Protein AF-A0A2I6ECN7-F1 (afdb_monomer)

Structure (mmCIF, N/CA/C/O backbone):
data_AF-A0A2I6ECN7-F1
#
_entry.id   AF-A0A2I6ECN7-F1
#
loop_
_atom_site.group_PDB
_atom_site.id
_atom_site.type_symbol
_atom_site.label_atom_id
_atom_site.label_alt_id
_atom_site.label_comp_id
_atom_site.label_asym_id
_atom_site.label_entity_id
_atom_site.label_seq_id
_atom_site.pdbx_PDB_ins_code
_atom_site.Cartn_x
_atom_site.Cartn_y
_atom_site.Cartn_z
_atom_site.occupancy
_atom_site.B_iso_or_equiv
_atom_site.auth_seq_id
_atom_site.auth_comp_id
_atom_site.auth_asym_id
_atom_site.auth_atom_id
_atom_site.pdbx_PDB_model_num
ATOM 1 N N . HIS A 1 1 ? -20.087 12.304 1.789 1.00 71.50 1 HIS A N 1
ATOM 2 C CA . HIS A 1 1 ? -18.824 11.527 1.828 1.00 71.50 1 HIS A CA 1
ATOM 3 C C . HIS A 1 1 ? -19.146 10.037 1.977 1.00 71.50 1 HIS A C 1
ATOM 5 O O . HIS A 1 1 ? -20.050 9.739 2.745 1.00 71.50 1 HIS A O 1
ATOM 11 N N . VAL A 1 2 ? -18.465 9.125 1.257 1.00 88.31 2 VAL A N 1
ATOM 12 C CA . VAL A 1 2 ? -18.780 7.669 1.246 1.00 88.31 2 VAL A CA 1
ATOM 13 C C . VAL A 1 2 ? -17.838 6.856 2.149 1.00 88.31 2 VAL A C 1
ATOM 15 O O . VAL A 1 2 ? -18.279 6.264 3.130 1.00 88.31 2 VAL A O 1
ATOM 18 N N . SER A 1 3 ? -16.530 6.844 1.857 1.00 83.62 3 SER A N 1
ATOM 19 C CA . SER A 1 3 ? -15.551 5.992 2.556 1.00 83.62 3 SER A CA 1
ATOM 20 C C . SER A 1 3 ? -14.578 6.744 3.474 1.00 83.62 3 SER A C 1
ATOM 22 O O . SER A 1 3 ? -13.804 6.111 4.180 1.00 83.62 3 SER A O 1
ATOM 24 N N . GLY A 1 4 ? -14.581 8.077 3.487 1.00 87.12 4 GLY A N 1
ATOM 25 C CA . GLY A 1 4 ? -13.562 8.864 4.199 1.00 87.12 4 GLY A CA 1
ATOM 26 C C . GLY A 1 4 ? -12.224 8.969 3.458 1.00 87.12 4 GLY A C 1
ATOM 27 O O . GLY A 1 4 ? -11.342 9.672 3.924 1.00 87.12 4 GLY A O 1
ATOM 28 N N . GLY A 1 5 ? -12.082 8.321 2.294 1.00 91.31 5 GLY A N 1
ATOM 29 C CA . GLY A 1 5 ? -10.982 8.597 1.366 1.00 91.31 5 GLY A CA 1
ATOM 30 C C . GLY A 1 5 ? -9.592 8.193 1.860 1.00 91.31 5 GLY A C 1
ATOM 31 O O . GLY A 1 5 ? -8.632 8.852 1.496 1.00 91.31 5 GLY A O 1
ATOM 32 N N . HIS A 1 6 ? -9.465 7.125 2.661 1.00 95.06 6 HIS A N 1
ATOM 33 C CA . HIS A 1 6 ? -8.163 6.735 3.221 1.00 95.06 6 HIS A CA 1
ATOM 34 C C . HIS A 1 6 ? -7.141 6.350 2.139 1.00 95.06 6 HIS A C 1
ATOM 36 O O . HIS A 1 6 ? -6.003 6.786 2.213 1.00 95.06 6 HIS A O 1
ATOM 42 N N . VAL A 1 7 ? -7.537 5.499 1.175 1.00 94.75 7 VAL A N 1
ATOM 43 C CA . VAL A 1 7 ? -6.740 5.023 0.009 1.00 94.75 7 VAL A CA 1
ATOM 44 C C . VAL A 1 7 ? -5.317 4.525 0.359 1.00 94.75 7 VAL A C 1
ATOM 46 O O . VAL A 1 7 ? -4.479 4.319 -0.508 1.00 94.75 7 VAL A O 1
ATOM 49 N N . ASN A 1 8 ? -5.046 4.285 1.642 1.00 95.25 8 ASN A N 1
ATOM 50 C CA . ASN A 1 8 ? -3.743 3.938 2.181 1.00 95.25 8 ASN A CA 1
ATOM 51 C C . ASN A 1 8 ? -3.937 3.052 3.433 1.00 95.25 8 ASN A C 1
ATOM 53 O O . ASN A 1 8 ? -4.639 3.459 4.377 1.00 95.25 8 ASN A O 1
ATOM 57 N N . PRO A 1 9 ? -3.323 1.854 3.469 1.00 95.00 9 PRO A N 1
ATOM 58 C CA . PRO A 1 9 ? -3.391 0.967 4.626 1.00 95.00 9 PRO A CA 1
ATOM 59 C C . PRO A 1 9 ? -2.833 1.577 5.916 1.00 95.00 9 PRO A C 1
ATOM 61 O O . PRO A 1 9 ? -3.428 1.372 6.971 1.00 95.00 9 PRO A O 1
ATOM 64 N N . ALA A 1 10 ? -1.759 2.373 5.852 1.00 94.62 10 ALA A N 1
ATOM 65 C CA . ALA A 1 10 ? -1.165 3.035 7.018 1.00 94.62 10 ALA A CA 1
ATOM 66 C C . ALA A 1 10 ? -2.110 4.089 7.618 1.00 94.62 10 ALA A C 1
ATOM 68 O O . ALA A 1 10 ? -2.329 4.103 8.827 1.00 94.62 10 ALA A O 1
ATOM 69 N N . VAL A 1 11 ? -2.770 4.889 6.772 1.00 95.94 11 VAL A N 1
ATOM 70 C CA . VAL A 1 11 ? -3.819 5.836 7.202 1.00 95.94 11 VAL A CA 1
ATOM 71 C C . VAL A 1 11 ? -4.993 5.095 7.835 1.00 95.94 11 VAL A C 1
ATOM 73 O O . VAL A 1 11 ? -5.497 5.480 8.889 1.00 95.94 11 VAL A O 1
ATOM 76 N N . THR A 1 12 ? -5.403 3.974 7.244 1.00 96.38 12 THR A N 1
ATOM 77 C CA . THR A 1 12 ? -6.482 3.148 7.804 1.00 96.38 12 THR A CA 1
ATOM 78 C C . THR A 1 12 ? -6.096 2.543 9.154 1.00 96.38 12 THR A C 1
ATOM 80 O O . THR A 1 12 ? -6.925 2.531 10.066 1.00 96.38 12 THR A O 1
ATOM 83 N N . ALA A 1 13 ? -4.849 2.098 9.312 1.00 94.62 13 ALA A N 1
ATOM 84 C CA . ALA A 1 13 ? -4.315 1.619 10.581 1.00 94.62 13 ALA A CA 1
ATOM 85 C C . ALA A 1 13 ? -4.266 2.741 11.632 1.00 94.62 13 ALA A C 1
ATOM 87 O O . ALA A 1 13 ? -4.729 2.530 12.751 1.00 94.62 13 ALA A O 1
ATOM 88 N N . GLY A 1 14 ? -3.816 3.947 11.270 1.00 94.12 14 GLY A N 1
ATOM 89 C CA . GLY A 1 14 ? -3.842 5.121 12.149 1.00 94.12 14 GLY A CA 1
ATOM 90 C C . GLY A 1 14 ? -5.255 5.452 12.638 1.00 94.12 14 GLY A C 1
A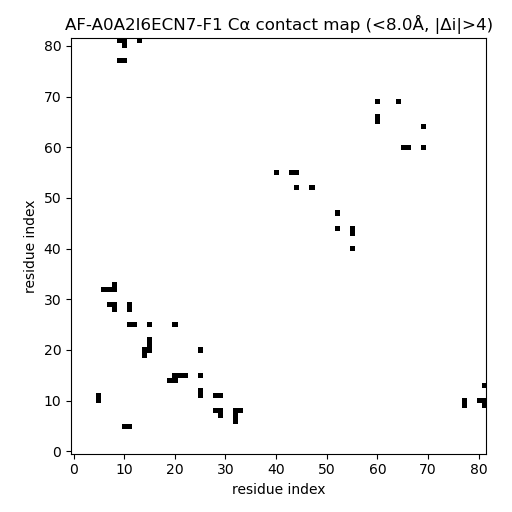TOM 91 O O . GLY A 1 14 ? -5.485 5.608 13.838 1.00 94.12 14 GLY A O 1
ATOM 92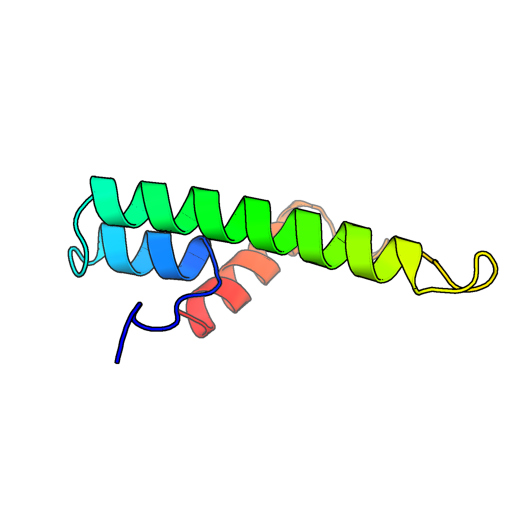 N N . MET A 1 15 ? -6.240 5.437 11.735 1.00 95.38 15 MET A N 1
ATOM 93 C CA . MET A 1 15 ? -7.655 5.637 12.077 1.00 95.38 15 MET A CA 1
ATOM 94 C C . MET A 1 15 ? -8.218 4.522 12.968 1.00 95.38 15 MET A C 1
ATOM 96 O O . MET A 1 15 ? -9.085 4.784 13.807 1.00 95.38 15 MET A O 1
ATOM 100 N N . LEU A 1 16 ? -7.734 3.286 12.816 1.00 96.19 16 LEU A N 1
ATOM 101 C CA . LEU A 1 16 ? -8.117 2.162 13.666 1.00 96.19 16 LEU A CA 1
ATOM 102 C C . LEU A 1 16 ? -7.536 2.293 15.082 1.00 96.19 16 LEU A C 1
ATOM 104 O O . LEU A 1 16 ? -8.276 2.158 16.058 1.00 96.19 16 LEU A O 1
ATOM 108 N N . ILE A 1 17 ? -6.243 2.611 15.198 1.00 95.44 17 ILE A N 1
ATOM 109 C CA . ILE A 1 17 ? -5.552 2.839 16.479 1.00 95.44 17 ILE A CA 1
ATOM 110 C C . ILE A 1 17 ? -6.168 4.040 17.206 1.00 95.44 17 ILE A C 1
ATOM 112 O O . ILE A 1 17 ? -6.460 3.964 18.399 1.00 95.44 17 ILE A O 1
ATOM 116 N N . GLY A 1 18 ? -6.472 5.111 16.470 1.00 95.62 18 GLY A N 1
ATOM 117 C CA . GLY A 1 18 ? -7.195 6.283 16.966 1.00 95.62 18 GLY A CA 1
ATOM 118 C C . GLY A 1 18 ? -8.684 6.043 17.245 1.00 95.62 18 GLY A C 1
ATOM 119 O O . GLY A 1 18 ? -9.398 6.992 17.572 1.00 95.62 18 GLY A O 1
ATOM 120 N N . ARG A 1 19 ? -9.177 4.801 17.095 1.00 94.94 19 ARG A N 1
ATOM 121 C CA . ARG A 1 19 ? -10.569 4.379 17.346 1.00 94.94 19 ARG A CA 1
ATOM 122 C C . ARG A 1 19 ? -11.610 5.196 16.569 1.00 94.94 19 ARG A C 1
ATOM 124 O O . ARG A 1 19 ? -12.750 5.341 17.008 1.00 94.94 19 ARG A O 1
ATOM 131 N N . ARG A 1 20 ? -11.228 5.731 15.407 1.00 95.50 20 ARG A N 1
ATOM 132 C CA . ARG A 1 20 ? -12.100 6.508 14.511 1.00 95.50 20 ARG A CA 1
ATOM 133 C C . ARG A 1 20 ? -12.956 5.618 13.608 1.00 95.50 20 ARG A C 1
ATOM 135 O O . ARG A 1 20 ? -13.966 6.075 13.081 1.00 95.50 20 ARG A O 1
ATOM 142 N N . ILE A 1 21 ? -12.561 4.358 13.428 1.00 95.88 21 ILE A N 1
ATOM 143 C CA . ILE A 1 21 ? -13.293 3.340 12.664 1.00 95.88 21 ILE A CA 1
ATOM 144 C C . ILE A 1 21 ? -13.356 2.023 13.446 1.00 95.88 21 ILE A C 1
ATOM 146 O O . ILE A 1 21 ? -12.523 1.768 14.313 1.00 95.88 21 ILE A O 1
ATOM 150 N N . SER A 1 22 ? -14.331 1.164 13.134 1.00 96.31 22 SER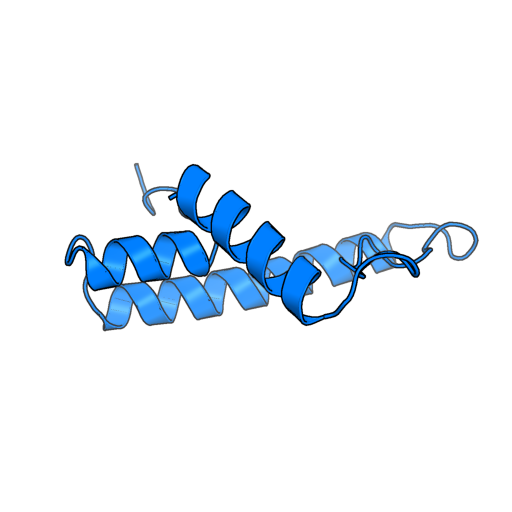 A N 1
ATOM 151 C CA . SER A 1 22 ? -14.390 -0.186 13.704 1.00 96.31 22 SER A CA 1
ATOM 152 C C . SER A 1 22 ? -13.327 -1.102 13.089 1.00 96.31 22 SER A C 1
ATOM 154 O O . SER A 1 22 ? -12.952 -0.937 11.927 1.00 96.31 22 SER A O 1
ATOM 156 N N . VAL A 1 23 ? -12.895 -2.117 13.847 1.00 96.62 23 VAL A N 1
ATOM 157 C CA . VAL A 1 23 ? -11.913 -3.128 13.400 1.00 96.62 23 VAL A CA 1
ATOM 158 C C . VAL A 1 23 ? -12.335 -3.784 12.091 1.00 96.62 23 VAL A C 1
ATOM 160 O O . VAL A 1 23 ? -11.557 -3.815 11.142 1.00 96.62 23 VAL A O 1
ATOM 163 N N . LEU A 1 24 ? -13.591 -4.229 12.001 1.00 97.00 24 LEU A N 1
ATOM 164 C CA . LEU A 1 24 ? -14.121 -4.845 10.786 1.00 97.00 24 LEU A CA 1
ATOM 165 C C . LEU A 1 24 ? -14.036 -3.899 9.579 1.00 97.00 24 LEU A C 1
ATOM 167 O O . LEU A 1 24 ? -13.606 -4.308 8.503 1.00 97.00 24 LEU A O 1
ATOM 171 N N . ARG A 1 25 ? -14.393 -2.620 9.757 1.00 95.38 25 ARG A N 1
ATOM 172 C CA . ARG A 1 25 ? -14.315 -1.622 8.682 1.00 95.38 25 ARG A CA 1
ATOM 173 C C . ARG A 1 25 ? -12.867 -1.361 8.267 1.00 95.38 25 ARG 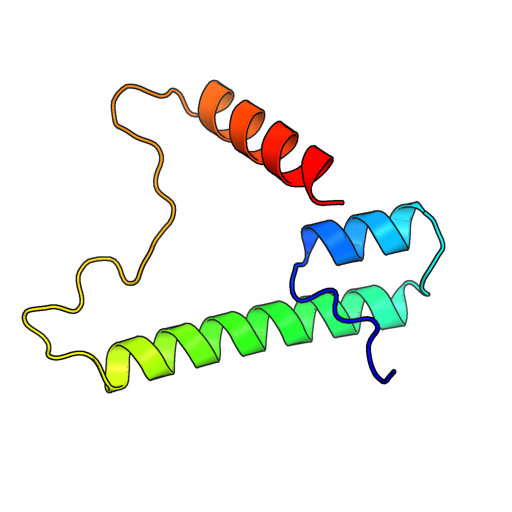A C 1
ATOM 175 O O . ARG A 1 25 ? -12.603 -1.264 7.074 1.00 95.38 25 ARG A O 1
ATOM 182 N N . GLY A 1 26 ? -11.945 -1.298 9.228 1.00 96.56 26 GLY A N 1
ATOM 183 C CA . GLY A 1 26 ? -10.510 -1.168 8.966 1.00 96.56 26 GLY A CA 1
ATOM 184 C C . GLY A 1 26 ? -9.958 -2.325 8.134 1.00 96.56 26 GLY A C 1
ATOM 185 O O . GLY A 1 26 ? -9.286 -2.088 7.134 1.00 96.56 26 GLY A O 1
ATOM 186 N N . LEU A 1 27 ? -10.309 -3.566 8.478 1.00 96.88 27 LEU A N 1
ATOM 187 C CA . LEU A 1 27 ? -9.884 -4.751 7.724 1.00 96.88 27 LEU A CA 1
ATOM 188 C C . LEU A 1 27 ? -10.440 -4.758 6.295 1.00 96.88 27 LEU A C 1
ATOM 190 O O . LEU A 1 27 ? -9.682 -4.959 5.348 1.00 96.88 27 LEU A O 1
ATOM 194 N N . ILE A 1 28 ? -11.736 -4.474 6.124 1.00 97.44 28 ILE A N 1
ATOM 195 C CA . ILE A 1 28 ? -12.361 -4.382 4.793 1.00 97.44 28 ILE A CA 1
ATOM 196 C C . ILE A 1 28 ? -11.678 -3.298 3.948 1.00 97.44 28 ILE A C 1
ATOM 198 O O . ILE A 1 28 ? -11.439 -3.503 2.758 1.00 97.44 28 ILE A O 1
ATOM 202 N N . TYR A 1 29 ? -11.328 -2.161 4.553 1.00 97.19 29 TYR A N 1
ATOM 203 C CA . TYR A 1 29 ? -10.623 -1.081 3.863 1.00 97.19 29 TYR A CA 1
ATOM 204 C C . TYR A 1 29 ? -9.238 -1.510 3.398 1.00 97.19 29 TYR A C 1
ATOM 206 O O . TYR A 1 29 ? -8.910 -1.275 2.240 1.00 97.19 29 TYR A O 1
ATOM 214 N N . ILE A 1 30 ? -8.451 -2.155 4.261 1.00 97.56 30 ILE A N 1
ATOM 215 C CA . ILE A 1 30 ? -7.102 -2.616 3.910 1.00 97.56 30 ILE A CA 1
ATOM 216 C C . ILE A 1 30 ? -7.171 -3.640 2.773 1.00 97.56 30 ILE A C 1
ATOM 218 O O . ILE A 1 30 ? -6.454 -3.498 1.786 1.00 97.56 30 ILE A O 1
ATOM 222 N N . VAL A 1 31 ? -8.075 -4.622 2.850 1.00 97.94 31 VAL A N 1
ATOM 223 C CA . VAL A 1 31 ? -8.257 -5.610 1.771 1.00 97.94 31 VAL A CA 1
ATOM 224 C C . VAL A 1 31 ? -8.652 -4.921 0.464 1.00 97.94 31 VAL A C 1
ATOM 226 O O . VAL A 1 31 ? -8.03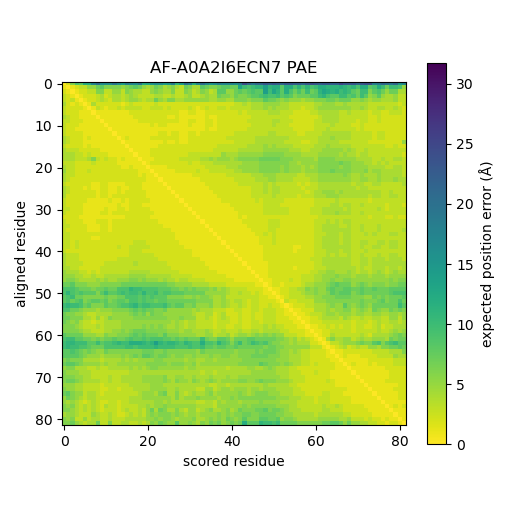4 -5.167 -0.570 1.00 97.94 31 VAL A O 1
ATOM 229 N N . GLY A 1 32 ? -9.628 -4.010 0.504 1.00 97.81 32 GLY A N 1
ATOM 230 C CA . GLY A 1 32 ? -10.045 -3.251 -0.676 1.00 97.81 32 GLY A CA 1
ATOM 231 C C . GLY A 1 32 ? -8.923 -2.390 -1.266 1.00 97.81 32 GLY A C 1
ATOM 232 O O . GLY A 1 32 ? -8.782 -2.322 -2.484 1.00 97.81 32 GLY A O 1
ATOM 233 N N . GLN A 1 33 ? -8.093 -1.772 -0.422 1.00 98.12 33 GLN A N 1
ATOM 234 C CA . GLN A 1 33 ? -6.945 -0.962 -0.844 1.00 98.12 33 GLN A CA 1
ATOM 235 C C . GLN A 1 33 ? -5.865 -1.810 -1.520 1.00 98.12 33 GLN A C 1
ATOM 237 O O . GLN A 1 33 ? -5.352 -1.416 -2.565 1.00 98.12 33 GLN A O 1
ATOM 242 N N . LEU A 1 34 ? -5.549 -2.985 -0.971 1.00 97.94 34 LEU A N 1
ATOM 243 C CA . LEU A 1 34 ? -4.568 -3.898 -1.563 1.00 97.94 34 LEU A CA 1
ATOM 244 C C . LEU A 1 34 ? -5.061 -4.472 -2.896 1.00 97.94 34 LEU A C 1
ATOM 246 O O . LEU A 1 34 ? -4.309 -4.478 -3.870 1.00 97.94 34 LEU A O 1
ATOM 250 N N . LEU A 1 35 ? -6.330 -4.890 -2.968 1.00 98.19 35 LEU A N 1
ATOM 251 C CA . LEU A 1 35 ? -6.938 -5.364 -4.215 1.00 98.19 35 LEU A CA 1
ATOM 252 C C . LEU A 1 35 ? -6.974 -4.258 -5.275 1.00 98.19 35 LEU A C 1
ATOM 254 O O . LEU A 1 35 ? -6.556 -4.484 -6.408 1.00 98.19 35 LEU A O 1
ATOM 258 N N . GLY A 1 36 ? -7.410 -3.053 -4.902 1.00 97.94 36 GLY A N 1
ATOM 259 C CA . GLY A 1 36 ? -7.428 -1.898 -5.798 1.00 97.94 36 GLY A CA 1
ATOM 260 C C . GLY A 1 36 ? -6.033 -1.528 -6.311 1.00 97.94 36 GLY A C 1
ATOM 261 O O . GLY A 1 36 ? -5.875 -1.276 -7.503 1.00 97.94 36 GLY A O 1
ATOM 262 N N . SER A 1 37 ? -5.017 -1.567 -5.442 1.00 97.00 37 SER A N 1
ATOM 263 C CA . SER A 1 37 ? -3.616 -1.331 -5.815 1.00 97.00 37 SER A CA 1
ATOM 264 C C . SER A 1 37 ? -3.105 -2.378 -6.812 1.00 97.00 37 SER A C 1
ATOM 266 O O . SER A 1 37 ? -2.582 -2.022 -7.868 1.00 97.00 37 SER A O 1
ATOM 268 N N . ALA A 1 38 ? -3.340 -3.668 -6.544 1.00 97.44 38 ALA A N 1
ATOM 269 C CA . ALA A 1 38 ? -2.937 -4.753 -7.438 1.00 97.44 38 ALA A CA 1
ATOM 270 C C . ALA A 1 38 ? -3.633 -4.669 -8.808 1.00 97.44 38 ALA A C 1
ATOM 272 O O . ALA A 1 38 ? -2.981 -4.798 -9.844 1.00 97.44 38 ALA A O 1
ATOM 273 N N . MET A 1 39 ? -4.943 -4.402 -8.828 1.00 98.12 39 MET A N 1
ATOM 274 C CA . MET A 1 39 ? -5.700 -4.214 -10.070 1.00 98.12 39 MET A CA 1
ATOM 275 C C . MET A 1 39 ? -5.219 -2.985 -10.850 1.00 98.12 39 MET A C 1
ATOM 277 O O . MET A 1 39 ? -5.079 -3.057 -12.070 1.00 98.12 39 MET A O 1
ATOM 281 N N . GLY A 1 40 ? -4.925 -1.879 -10.163 1.00 97.44 40 GLY A N 1
ATOM 282 C CA . GLY A 1 40 ? -4.364 -0.675 -10.775 1.00 97.44 40 GLY A CA 1
ATOM 283 C C . GLY A 1 40 ? -2.995 -0.928 -11.410 1.00 97.44 40 GLY A C 1
ATOM 284 O O . GLY A 1 40 ? -2.776 -0.549 -12.560 1.00 97.44 40 GLY A O 1
ATOM 285 N N . ALA A 1 41 ? -2.104 -1.635 -10.710 1.00 96.69 41 ALA A N 1
ATOM 286 C CA . ALA A 1 41 ? -0.796 -2.024 -11.238 1.00 96.69 41 ALA A CA 1
ATOM 287 C C . ALA A 1 41 ? -0.913 -2.981 -12.439 1.00 96.69 41 ALA A C 1
ATOM 289 O O . ALA A 1 41 ? -0.214 -2.806 -13.438 1.00 96.69 41 ALA A O 1
ATOM 290 N N . ALA A 1 42 ? -1.827 -3.955 -12.384 1.00 97.06 42 ALA A N 1
ATOM 291 C CA . ALA A 1 42 ? -2.090 -4.870 -13.495 1.00 97.06 42 ALA A CA 1
ATOM 292 C C . ALA A 1 42 ? -2.643 -4.137 -14.728 1.00 97.06 42 ALA A C 1
ATOM 294 O O . ALA A 1 42 ? -2.222 -4.410 -15.854 1.00 97.06 42 ALA A O 1
ATOM 295 N N . LEU A 1 43 ? -3.545 -3.173 -14.524 1.00 97.75 43 LEU A N 1
ATOM 296 C CA . LEU A 1 43 ? -4.054 -2.325 -15.597 1.00 97.75 43 LEU A CA 1
ATOM 297 C C . LEU A 1 43 ? -2.936 -1.468 -16.202 1.00 97.75 43 LEU A C 1
ATOM 299 O O . LEU A 1 43 ? -2.817 -1.395 -17.424 1.00 97.75 43 LEU A O 1
ATOM 303 N N . LEU A 1 44 ? -2.081 -0.869 -15.368 1.00 96.50 44 LEU A N 1
ATOM 304 C CA . LEU A 1 44 ? -0.928 -0.098 -15.834 1.00 96.50 44 LEU A CA 1
ATOM 305 C C . LEU A 1 44 ? 0.017 -0.964 -16.675 1.00 96.50 44 LEU A C 1
ATOM 307 O O . LEU A 1 44 ? 0.435 -0.540 -17.752 1.00 96.50 44 LEU A O 1
ATOM 311 N N . LEU A 1 45 ? 0.302 -2.190 -16.233 1.00 96.31 45 LEU A N 1
ATOM 312 C CA . LEU A 1 45 ? 1.091 -3.157 -16.996 1.00 96.31 45 LEU A CA 1
ATOM 313 C C . LEU A 1 45 ? 0.447 -3.487 -18.349 1.00 96.31 45 LEU A C 1
ATOM 315 O O . LEU A 1 45 ? 1.147 -3.535 -19.357 1.00 96.31 45 LEU A O 1
ATOM 319 N N . ALA A 1 46 ? -0.870 -3.693 -18.385 1.00 97.00 46 ALA A N 1
ATOM 320 C CA . ALA A 1 46 ? -1.587 -4.026 -19.614 1.00 97.00 46 ALA A CA 1
ATOM 321 C C . ALA A 1 46 ? -1.592 -2.875 -20.636 1.00 97.00 46 ALA A C 1
ATOM 323 O O . ALA A 1 46 ? -1.548 -3.122 -21.840 1.00 97.00 46 ALA A O 1
ATOM 324 N N . LEU A 1 47 ? -1.643 -1.627 -20.162 1.00 97.00 47 LEU A N 1
ATOM 325 C CA . LEU A 1 47 ? -1.713 -0.434 -21.010 1.00 97.00 47 LEU A CA 1
ATOM 326 C C . LEU A 1 47 ? -0.336 0.121 -21.405 1.00 97.00 47 LEU A C 1
ATOM 328 O O . LEU A 1 47 ? -0.238 0.902 -22.352 1.00 97.00 47 LEU A O 1
ATOM 332 N N . THR A 1 48 ? 0.730 -0.263 -20.702 1.00 96.19 48 THR A N 1
ATOM 333 C CA . THR A 1 48 ? 2.077 0.254 -20.962 1.00 96.19 48 THR A CA 1
ATOM 334 C C . THR A 1 48 ? 2.782 -0.574 -22.042 1.00 96.19 48 THR A C 1
ATOM 336 O O . THR A 1 48 ? 2.872 -1.797 -21.919 1.00 96.19 48 THR A O 1
ATOM 339 N N . PRO A 1 49 ? 3.351 0.053 -23.094 1.00 95.69 49 PRO A N 1
ATOM 340 C CA . PRO A 1 49 ? 4.154 -0.659 -24.085 1.00 95.69 49 PRO A CA 1
ATOM 341 C C . PRO A 1 49 ? 5.288 -1.448 -23.425 1.00 95.69 49 PRO A C 1
ATOM 343 O O . PRO A 1 49 ? 5.979 -0.921 -22.556 1.00 95.69 49 PRO A O 1
ATOM 346 N N . ARG A 1 50 ? 5.539 -2.686 -23.877 1.00 91.69 50 ARG A N 1
ATOM 347 C CA . ARG A 1 50 ? 6.527 -3.595 -23.255 1.00 91.69 50 ARG A CA 1
ATOM 348 C C . ARG A 1 50 ? 7.927 -2.992 -23.103 1.00 91.69 50 ARG A C 1
ATOM 350 O O . ARG A 1 50 ? 8.607 -3.279 -22.128 1.00 91.69 50 ARG A O 1
ATOM 357 N N . SER A 1 51 ? 8.336 -2.122 -24.025 1.00 94.44 51 SER A N 1
ATOM 358 C CA . SER A 1 51 ? 9.620 -1.410 -23.976 1.00 94.44 51 SER A CA 1
ATOM 359 C C . SER A 1 51 ? 9.707 -0.332 -22.887 1.00 94.44 51 SER A C 1
ATOM 361 O O . SER A 1 51 ? 10.788 0.202 -22.657 1.00 94.44 51 SER A O 1
ATOM 363 N N . ARG A 1 52 ? 8.593 0.012 -22.227 1.00 92.62 52 ARG A N 1
ATOM 364 C CA . ARG A 1 52 ? 8.494 1.083 -21.220 1.00 92.62 52 ARG A CA 1
ATOM 365 C C . ARG A 1 52 ? 7.876 0.656 -19.888 1.00 92.62 52 ARG A C 1
ATOM 367 O O . ARG A 1 52 ? 7.659 1.510 -19.040 1.00 92.62 52 ARG A O 1
ATOM 374 N N . VAL A 1 53 ? 7.608 -0.635 -19.685 1.00 92.88 53 VAL A N 1
ATOM 375 C CA . VAL A 1 53 ? 7.018 -1.148 -18.432 1.00 92.88 53 VAL A CA 1
ATOM 376 C C . VAL A 1 53 ? 7.885 -0.800 -17.213 1.00 92.88 53 VAL A C 1
ATOM 378 O O . VAL A 1 53 ? 7.356 -0.452 -16.157 1.00 92.88 53 VAL A O 1
ATOM 381 N N . GLY A 1 54 ? 9.214 -0.843 -17.368 1.00 92.19 54 GLY A N 1
ATOM 382 C CA . GLY A 1 54 ? 10.149 -0.549 -16.282 1.00 92.19 54 GLY A CA 1
ATOM 383 C C . GLY A 1 54 ? 9.861 -1.406 -15.045 1.00 92.19 54 GLY A C 1
ATOM 384 O O . GLY A 1 54 ? 9.591 -2.598 -15.166 1.00 92.19 54 GLY A O 1
ATOM 385 N N . SER A 1 55 ? 9.893 -0.789 -13.863 1.00 92.50 55 SER A N 1
ATOM 386 C CA . SER A 1 55 ? 9.577 -1.436 -12.582 1.00 92.50 55 SER A CA 1
ATOM 387 C C . SER A 1 55 ? 8.124 -1.246 -12.128 1.00 92.50 55 SER A C 1
ATOM 389 O O . SER A 1 55 ? 7.817 -1.559 -10.984 1.00 92.50 55 SER A O 1
ATOM 391 N N . LEU A 1 56 ? 7.235 -0.683 -12.960 1.00 92.62 56 LEU A N 1
ATOM 392 C CA . LEU A 1 56 ? 5.853 -0.338 -12.572 1.00 92.62 56 LEU A CA 1
ATOM 393 C C . LEU A 1 56 ? 5.748 0.528 -11.297 1.00 92.62 56 LEU A C 1
ATOM 395 O O . LEU A 1 56 ? 4.752 0.471 -10.581 1.00 92.62 56 LEU A O 1
ATOM 399 N N . GLY A 1 57 ? 6.774 1.334 -11.007 1.00 92.06 57 GLY A N 1
ATOM 400 C CA . GLY A 1 57 ? 6.785 2.209 -9.834 1.00 92.06 57 GLY A CA 1
ATOM 401 C C . GLY A 1 57 ? 7.095 1.499 -8.514 1.00 92.06 57 GLY A C 1
ATOM 402 O O . GLY A 1 57 ? 6.737 2.020 -7.463 1.00 92.06 57 GLY A O 1
ATOM 403 N N . MET A 1 58 ? 7.756 0.333 -8.544 1.00 93.75 58 MET A N 1
ATOM 404 C CA . MET A 1 58 ? 8.257 -0.309 -7.324 1.00 93.75 58 MET A CA 1
ATOM 405 C C . MET A 1 58 ? 9.106 0.657 -6.487 1.00 93.75 58 MET A C 1
ATOM 407 O O . MET A 1 58 ? 10.088 1.223 -6.972 1.00 93.75 58 MET A O 1
ATOM 411 N N . THR A 1 59 ? 8.755 0.784 -5.211 1.00 91.75 59 THR A N 1
ATOM 412 C CA . THR A 1 59 ? 9.506 1.525 -4.196 1.00 91.75 59 THR A CA 1
ATOM 413 C C . THR A 1 59 ? 10.663 0.671 -3.689 1.00 91.75 59 THR A C 1
ATOM 415 O O . THR A 1 59 ? 10.506 -0.156 -2.792 1.00 91.75 59 THR A O 1
ATOM 418 N N . LEU A 1 60 ? 11.833 0.842 -4.303 1.00 91.44 60 LEU A N 1
ATOM 419 C CA . LEU A 1 60 ? 13.078 0.203 -3.879 1.00 91.44 60 LEU A CA 1
ATOM 420 C C . LEU A 1 60 ? 13.993 1.241 -3.213 1.00 91.44 60 LEU A C 1
ATOM 422 O O . LEU A 1 60 ? 14.095 2.360 -3.725 1.00 91.44 60 LEU A O 1
ATOM 426 N N . PRO A 1 61 ? 14.675 0.899 -2.104 1.00 91.50 61 PRO A N 1
ATOM 427 C CA . PRO A 1 61 ? 15.683 1.776 -1.524 1.00 91.50 61 PRO A CA 1
ATOM 428 C C . PRO A 1 61 ? 16.846 1.975 -2.503 1.00 91.50 61 PRO A C 1
ATOM 430 O O . PRO A 1 61 ? 17.186 1.077 -3.279 1.00 91.50 61 PRO A O 1
ATOM 433 N N . SER A 1 62 ? 17.465 3.157 -2.470 1.00 90.50 62 SER A N 1
ATOM 434 C CA . SER A 1 62 ? 18.672 3.411 -3.258 1.00 90.50 62 SER A CA 1
ATOM 435 C C . SER A 1 62 ? 19.843 2.580 -2.725 1.00 90.50 62 SER A C 1
ATOM 437 O O . SER A 1 62 ? 19.878 2.220 -1.550 1.00 90.50 62 SER A O 1
ATOM 439 N N . GLY A 1 63 ? 20.832 2.299 -3.580 1.00 90.62 63 GLY A N 1
ATOM 440 C CA . GLY A 1 63 ? 22.006 1.500 -3.196 1.00 90.62 63 GLY A CA 1
ATOM 441 C C . GLY A 1 63 ? 22.852 2.109 -2.069 1.00 90.62 63 GLY A C 1
ATOM 442 O O . GLY A 1 63 ? 23.667 1.416 -1.473 1.00 90.62 63 GLY A O 1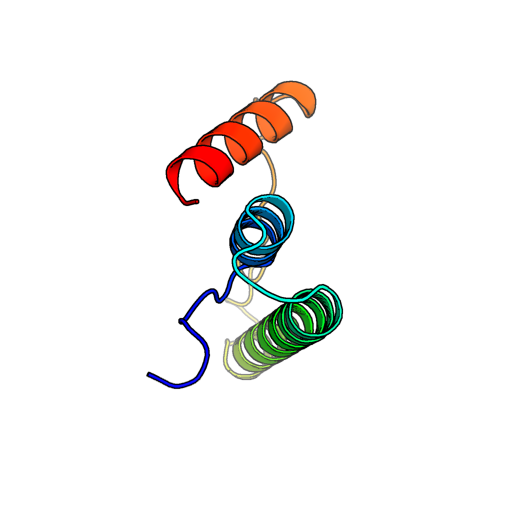
ATOM 443 N N . GLU A 1 64 ? 22.641 3.388 -1.762 1.00 93.25 64 GLU A N 1
ATOM 444 C CA . GLU A 1 64 ? 23.327 4.132 -0.701 1.00 93.25 64 GLU A CA 1
ATOM 445 C C . GLU A 1 64 ? 22.565 4.109 0.633 1.00 93.25 64 GLU A C 1
ATOM 447 O O . GLU A 1 64 ? 23.115 4.478 1.671 1.00 93.25 64 GLU A O 1
ATOM 452 N N . VAL A 1 65 ? 21.296 3.688 0.626 1.00 94.50 65 VAL A N 1
ATOM 453 C CA . VAL A 1 65 ? 20.419 3.707 1.798 1.00 94.50 65 VAL A CA 1
ATOM 454 C C . VAL A 1 65 ? 20.329 2.306 2.390 1.00 94.50 65 VAL A C 1
ATOM 456 O O . VAL A 1 65 ? 19.851 1.362 1.760 1.00 94.50 65 VAL A O 1
ATOM 459 N N . SER A 1 66 ? 20.758 2.167 3.645 1.00 95.06 66 SER A N 1
ATOM 460 C CA . SER A 1 66 ? 20.597 0.914 4.386 1.00 95.06 66 SER A CA 1
ATOM 461 C C . SER A 1 66 ? 19.120 0.600 4.650 1.00 95.06 66 SER A C 1
ATOM 463 O O . SER A 1 66 ? 18.276 1.493 4.739 1.00 95.06 66 SER A O 1
ATOM 465 N N . MET A 1 67 ? 18.799 -0.677 4.868 1.00 93.12 67 MET A N 1
ATOM 466 C CA . MET A 1 67 ? 17.425 -1.105 5.160 1.00 93.12 67 MET A CA 1
ATOM 467 C C . MET A 1 67 ? 16.843 -0.417 6.407 1.00 93.12 67 MET A C 1
ATOM 469 O O . MET A 1 67 ? 15.671 -0.051 6.414 1.00 93.12 67 MET A O 1
ATOM 473 N N . GLY A 1 68 ? 17.664 -0.171 7.435 1.00 94.06 68 GLY A N 1
ATOM 474 C CA . GLY A 1 68 ? 17.240 0.568 8.628 1.00 94.06 68 GLY A CA 1
ATOM 475 C C . GLY A 1 68 ? 16.892 2.031 8.334 1.00 94.06 68 GLY A C 1
ATOM 476 O O . GLY A 1 68 ? 15.885 2.533 8.829 1.00 94.06 68 GLY A O 1
ATOM 477 N N . GLN A 1 69 ? 17.677 2.704 7.485 1.00 95.06 69 GLN A N 1
ATOM 478 C CA . GLN A 1 69 ? 17.375 4.070 7.043 1.00 95.06 69 GLN A CA 1
ATOM 479 C C . GLN A 1 69 ? 16.109 4.118 6.183 1.00 95.06 69 GLN A C 1
ATOM 481 O O . GLN A 1 69 ? 15.284 5.000 6.396 1.00 95.06 69 GLN A O 1
ATOM 486 N N . ALA A 1 70 ? 15.923 3.162 5.267 1.00 94.62 70 ALA A N 1
ATOM 487 C CA . ALA A 1 70 ? 14.720 3.075 4.439 1.00 94.62 70 ALA A CA 1
ATOM 488 C C . ALA A 1 70 ? 13.452 2.952 5.298 1.00 94.62 70 ALA A C 1
ATOM 490 O O . ALA A 1 70 ? 12.514 3.726 5.129 1.00 94.62 70 ALA A O 1
ATOM 491 N N . VAL A 1 71 ? 13.465 2.054 6.291 1.00 94.19 71 VAL A N 1
ATOM 492 C CA . VAL A 1 71 ? 12.358 1.906 7.249 1.00 94.19 71 VAL A CA 1
ATOM 493 C C . VAL A 1 71 ? 12.121 3.198 8.035 1.00 94.19 71 VAL A C 1
ATOM 495 O O . VAL A 1 71 ? 10.975 3.603 8.213 1.00 94.19 71 VAL A O 1
ATOM 498 N N . GLY A 1 72 ? 13.185 3.864 8.497 1.00 94.19 72 GLY A N 1
ATOM 499 C CA . GLY A 1 72 ? 13.069 5.133 9.221 1.00 94.19 72 GLY A CA 1
ATOM 500 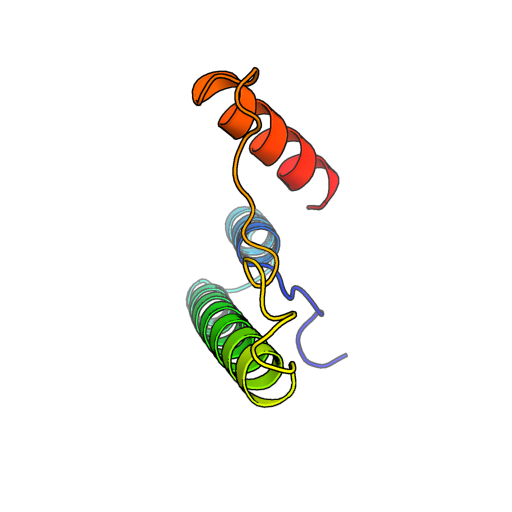C C . GLY A 1 72 ? 12.453 6.253 8.377 1.00 94.19 72 GLY A C 1
ATOM 501 O O . GLY A 1 72 ? 11.609 7.002 8.870 1.00 94.19 72 GLY A O 1
ATOM 502 N N . ILE A 1 73 ? 12.837 6.341 7.101 1.00 93.75 73 ILE A N 1
ATOM 503 C CA . ILE A 1 73 ? 12.290 7.310 6.145 1.00 93.75 73 ILE A CA 1
ATOM 504 C C . ILE A 1 73 ? 10.807 7.020 5.884 1.00 93.75 73 ILE A C 1
ATOM 506 O O . ILE A 1 73 ? 9.985 7.922 6.044 1.00 93.75 73 ILE A O 1
ATOM 510 N N . ASP A 1 74 ? 10.447 5.777 5.559 1.00 92.62 74 ASP A N 1
ATOM 511 C CA . ASP A 1 74 ? 9.054 5.390 5.292 1.00 92.62 74 ASP A CA 1
ATOM 512 C C . ASP A 1 74 ? 8.153 5.609 6.514 1.00 92.62 74 ASP A C 1
ATOM 514 O O . ASP A 1 74 ? 7.014 6.062 6.376 1.00 92.62 74 ASP A O 1
ATOM 518 N N . LEU A 1 75 ? 8.669 5.358 7.722 1.00 91.69 75 LEU A N 1
ATOM 519 C CA . LEU A 1 75 ? 7.956 5.645 8.964 1.00 91.69 75 LEU A CA 1
ATOM 520 C C . LEU A 1 75 ? 7.699 7.148 9.137 1.00 91.69 75 LEU A C 1
ATOM 522 O O . LEU A 1 75 ? 6.583 7.531 9.481 1.00 91.69 75 LEU A O 1
ATOM 526 N N . MET A 1 76 ? 8.703 7.998 8.906 1.00 93.19 76 MET A N 1
ATOM 527 C CA . MET A 1 76 ? 8.563 9.456 9.022 1.00 93.19 76 MET A CA 1
ATOM 528 C C . MET A 1 76 ? 7.585 10.020 7.989 1.00 93.19 76 MET A C 1
ATOM 530 O O . MET A 1 76 ? 6.725 10.831 8.336 1.00 93.19 76 MET A O 1
ATOM 534 N N . LEU A 1 77 ? 7.679 9.570 6.736 1.00 92.38 77 LEU A N 1
ATOM 535 C CA . LEU A 1 77 ? 6.758 9.969 5.671 1.00 92.38 77 LEU A CA 1
ATOM 536 C C . LEU A 1 77 ? 5.331 9.498 5.963 1.00 92.38 77 LEU A C 1
ATOM 538 O O . LEU A 1 77 ? 4.386 10.274 5.828 1.00 92.38 77 LEU A O 1
ATOM 542 N N . GLY A 1 78 ? 5.179 8.249 6.408 1.00 88.38 78 GLY A N 1
ATOM 543 C CA . GLY A 1 78 ? 3.897 7.705 6.837 1.00 88.38 78 GLY A CA 1
ATOM 544 C C . GLY A 1 78 ? 3.308 8.486 8.009 1.00 88.38 78 GLY A C 1
ATOM 545 O O . GLY A 1 78 ? 2.128 8.809 7.980 1.00 88.38 78 GLY A O 1
ATOM 546 N N . PHE A 1 79 ? 4.122 8.850 9.001 1.00 87.12 79 PHE A N 1
ATOM 547 C CA . PHE A 1 79 ? 3.684 9.645 10.148 1.00 87.12 79 PHE A CA 1
ATOM 548 C C . PHE A 1 79 ? 3.189 11.040 9.750 1.00 87.12 79 PHE A C 1
ATOM 550 O O . PHE A 1 79 ? 2.160 11.468 10.248 1.00 87.12 79 PHE A O 1
ATOM 557 N N . LEU A 1 80 ? 3.886 11.739 8.848 1.00 90.69 80 LEU A N 1
ATOM 558 C CA . LEU A 1 80 ? 3.469 13.068 8.375 1.00 90.69 80 LEU A CA 1
ATOM 559 C C . LEU A 1 80 ? 2.163 13.045 7.567 1.00 90.69 80 LEU A C 1
ATOM 561 O O . LEU A 1 80 ? 1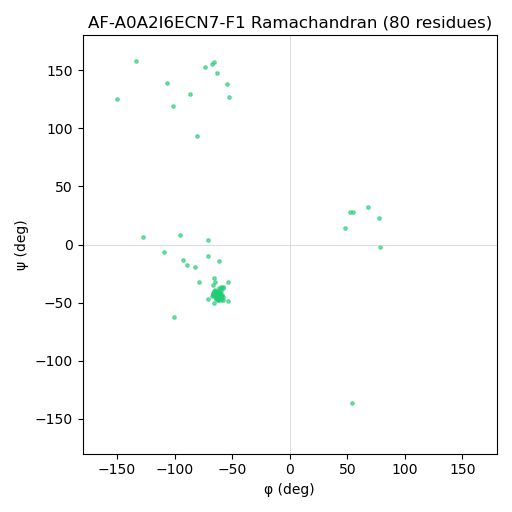.462 14.052 7.509 1.00 90.69 80 LEU A O 1
ATOM 565 N N . LEU A 1 81 ? 1.874 11.929 6.896 1.00 90.19 81 LEU A N 1
ATOM 566 C CA . LEU A 1 81 ? 0.684 11.765 6.063 1.00 90.19 81 LEU A CA 1
ATOM 567 C C . LEU A 1 81 ? -0.590 11.483 6.878 1.00 90.19 81 LEU A C 1
ATOM 569 O O . LEU A 1 81 ? -1.682 11.820 6.418 1.00 90.19 81 LEU A O 1
ATOM 573 N N . VAL A 1 82 ? -0.450 10.796 8.015 1.00 87.00 82 VAL A N 1
ATOM 574 C CA . VAL A 1 82 ? -1.555 10.326 8.873 1.00 87.00 82 VAL A CA 1
ATOM 575 C C . VAL A 1 82 ? -2.039 11.432 9.801 1.00 87.00 82 VAL A C 1
ATOM 577 O O . VAL A 1 82 ? -3.278 11.596 9.880 1.00 87.00 82 VAL A O 1
#

Secondary structure (DSSP, 8-state):
--S----SHHHHHHHHHTTSS-HHHHHHHHHHHHHHHHHHHHHHHHHS-GGG-TTTT-----TTS-HHHHHHHHHHHHHHH-

Mean predicted aligned error: 3.74 Å

Radius of gyration: 15.82 Å; Cα contacts (8 Å, |Δi|>4): 35; chains: 1; bounding box: 42×19×41 Å

Foldseek 3Di:
DPLPPQLDLLSLVVCVVVVVDDPVSSVVVVVVSVVVVVVVLVVLCVPDDPVPNPPSPDDDDDPVADPVRVVVVVVVVSVVVD

Sequence (82 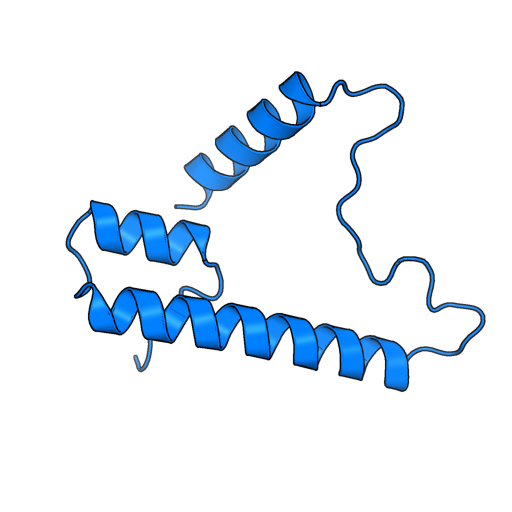aa):
HVSGGHVNPAVTAGMLIGRRISVLRGLIYIVGQLLGSAMGAALLLALTPRSRVGSLGMTLPSGEVSMGQAVGIDLMLGFLLV

Nearest PDB structures (foldseek):
  4nef-assembly1_D  TM=9.683E-01  e=6.766E-03  Homo sapiens
  8oee-assembly1_D  TM=9.662E-01  e=6.766E-03  Homo sapiens

Organism: NCBI:txid1882665

Solvent-accessible surface area (backbone atoms only — not comparable to full-atom values): 5051 Å² total; per-residue (Å²): 137,90,80,82,78,58,91,38,58,68,43,36,48,50,36,39,76,68,62,76,47,54,70,70,59,36,51,54,48,39,53,52,42,53,52,51,50,53,52,51,53,52,50,50,56,73,73,38,58,83,96,67,42,83,70,77,79,65,92,67,75,55,97,87,52,50,74,68,54,46,53,53,50,54,49,52,55,50,59,76,73,95

InterPro domains:
  IPR000425 Major intrinsic protein [PF00230] (1-82)
  IPR000425 Major intrinsic protein [PR00783] (25-44)
  IPR000425 Major intrinsic protein [PR00783] (73-82)
  IPR023271 Aquaporin-like [G3DSA:1.20.1080.10] (1-82)
  IPR023271 Aquaporin-like [SSF81338] (1-82)
  IPR034294 Aquaporin transporter [PTHR19139] (1-82)

pLDDT: mean 94.04, std 3.9, range [71.5, 98.19]